Protein AF-A0A0D0DRB8-F1 (afdb_monomer)

pLDDT: mean 82.83, std 13.13, range [55.59, 97.31]

Structure (mmCIF, N/CA/C/O backbone):
data_AF-A0A0D0DRB8-F1
#
_entry.id   AF-A0A0D0DRB8-F1
#
loop_
_atom_site.group_PDB
_atom_site.id
_atom_site.type_symbol
_atom_site.label_atom_id
_atom_site.label_alt_id
_atom_site.label_comp_id
_atom_site.label_asym_id
_atom_site.label_entity_id
_atom_site.label_seq_id
_atom_site.pdbx_PDB_ins_code
_atom_site.Cartn_x
_atom_site.Cartn_y
_atom_site.Cartn_z
_atom_site.occupancy
_atom_site.B_iso_or_equiv
_atom_site.auth_seq_id
_atom_site.auth_comp_id
_atom_site.auth_asym_id
_atom_site.auth_atom_id
_atom_site.pdbx_PDB_model_num
ATOM 1 N N . LEU A 1 1 ? 10.782 -13.337 -10.089 1.00 73.00 1 LEU A N 1
ATOM 2 C CA . LEU A 1 1 ? 10.277 -11.949 -9.959 1.00 73.00 1 LEU A CA 1
ATOM 3 C C . LEU A 1 1 ? 11.281 -10.915 -10.479 1.00 73.00 1 LEU A C 1
ATOM 5 O O . LEU A 1 1 ? 10.952 -10.213 -11.424 1.00 73.00 1 LEU A O 1
ATOM 9 N N . GLN A 1 2 ? 12.512 -10.868 -9.948 1.00 79.25 2 GLN A N 1
ATOM 10 C CA . GLN A 1 2 ? 13.529 -9.866 -10.328 1.00 79.25 2 GLN A CA 1
ATOM 11 C C . GLN A 1 2 ? 13.799 -9.750 -11.838 1.00 79.25 2 GLN A C 1
ATOM 13 O O . GLN A 1 2 ? 13.859 -8.639 -12.342 1.00 79.25 2 GLN A O 1
ATOM 18 N N . GLY A 1 3 ? 13.884 -10.862 -12.578 1.00 90.44 3 GLY A N 1
ATOM 19 C CA 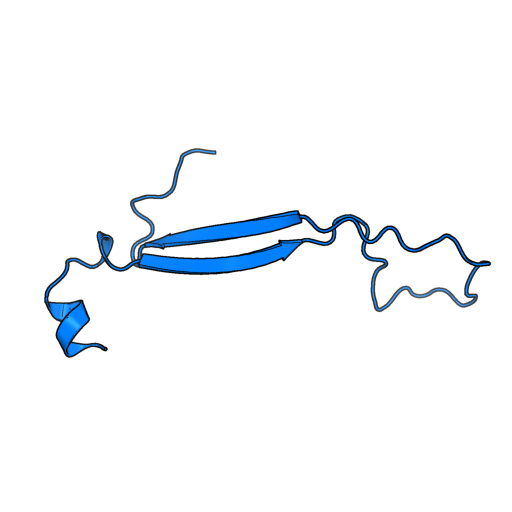. GLY A 1 3 ? 14.136 -10.814 -14.029 1.00 90.44 3 GLY A CA 1
ATOM 20 C C . GLY A 1 3 ? 12.975 -10.282 -14.886 1.00 90.44 3 GLY A C 1
ATOM 21 O O . GLY A 1 3 ? 13.177 -9.934 -16.046 1.00 90.44 3 GLY A O 1
ATOM 22 N N . ILE A 1 4 ? 11.753 -10.232 -14.346 1.00 90.69 4 ILE A N 1
ATOM 23 C CA . ILE A 1 4 ? 10.602 -9.603 -15.016 1.00 90.69 4 ILE A CA 1
ATOM 24 C C . ILE A 1 4 ? 10.563 -8.122 -14.648 1.00 90.69 4 ILE A C 1
ATOM 26 O O . ILE A 1 4 ? 10.433 -7.280 -15.529 1.00 90.69 4 ILE A O 1
ATOM 30 N N . LEU A 1 5 ? 10.746 -7.816 -13.362 1.00 90.56 5 LEU A N 1
ATOM 31 C CA . LEU A 1 5 ? 10.757 -6.452 -12.840 1.00 90.56 5 LEU A CA 1
ATOM 32 C C . LEU A 1 5 ? 11.884 -5.604 -13.442 1.00 90.56 5 LEU A C 1
ATOM 34 O O . LEU A 1 5 ? 11.662 -4.442 -13.752 1.00 90.56 5 LEU A O 1
ATOM 38 N N . SER A 1 6 ? 13.055 -6.185 -13.723 1.00 91.50 6 SER A N 1
ATOM 39 C CA . SER A 1 6 ? 14.185 -5.475 -14.345 1.00 91.50 6 SER A CA 1
ATOM 40 C C . SER A 1 6 ? 13.896 -4.900 -15.738 1.00 91.50 6 SER A C 1
ATOM 42 O O . SER A 1 6 ? 14.715 -4.150 -16.260 1.00 91.50 6 SER A O 1
ATOM 44 N N . LYS A 1 7 ? 12.765 -5.261 -16.359 1.00 95.69 7 LYS A N 1
ATOM 45 C CA . LYS A 1 7 ? 12.307 -4.697 -17.639 1.00 95.69 7 LYS A CA 1
ATOM 46 C C . LYS A 1 7 ? 11.563 -3.367 -17.483 1.00 95.69 7 LYS A C 1
ATOM 48 O O . LYS A 1 7 ? 11.336 -2.697 -18.483 1.00 95.69 7 LYS A O 1
ATOM 53 N N . PHE A 1 8 ? 11.171 -3.014 -16.262 1.00 92.38 8 PHE A N 1
ATOM 54 C CA . PHE A 1 8 ? 10.357 -1.844 -15.946 1.00 92.38 8 PHE A CA 1
ATOM 55 C C . PHE A 1 8 ? 11.153 -0.870 -15.080 1.00 92.38 8 PHE A C 1
ATOM 57 O O . PHE A 1 8 ? 12.004 -1.297 -14.292 1.00 92.38 8 PHE A O 1
ATOM 64 N N . ALA A 1 9 ? 10.879 0.430 -15.201 1.00 93.56 9 ALA A N 1
ATOM 65 C CA . ALA A 1 9 ? 11.509 1.413 -14.330 1.00 93.56 9 ALA A CA 1
ATOM 66 C C . ALA A 1 9 ? 10.979 1.254 -12.891 1.00 93.56 9 ALA A C 1
ATOM 68 O O . ALA A 1 9 ? 9.840 0.826 -12.711 1.00 93.56 9 ALA A O 1
ATOM 69 N N . PRO A 1 10 ? 11.751 1.620 -11.849 1.00 91.69 10 PRO A N 1
ATOM 70 C CA . PRO A 1 10 ? 11.303 1.476 -10.460 1.00 91.69 10 PRO A CA 1
ATOM 71 C C . PRO A 1 10 ? 9.971 2.180 -10.155 1.00 91.69 10 PRO A C 1
ATOM 73 O O . PRO A 1 10 ? 9.190 1.696 -9.348 1.00 91.69 10 PRO A O 1
ATOM 76 N N . GLN A 1 11 ? 9.675 3.296 -10.821 1.00 93.81 11 GLN A N 1
ATOM 77 C CA . GLN A 1 11 ? 8.393 3.999 -10.685 1.00 93.81 11 GLN A CA 1
ATOM 78 C C . GLN A 1 11 ? 7.181 3.183 -11.159 1.00 93.81 11 GLN A C 1
ATOM 80 O O . GLN A 1 11 ? 6.081 3.415 -10.676 1.00 93.81 11 GLN A O 1
ATOM 85 N N . ASP A 1 12 ? 7.392 2.197 -12.035 1.00 92.88 12 ASP A N 1
ATOM 86 C CA . ASP A 1 12 ? 6.347 1.316 -12.562 1.00 92.88 12 ASP A CA 1
ATOM 87 C C . ASP A 1 12 ? 6.204 0.032 -11.724 1.00 92.88 12 ASP A C 1
ATOM 89 O O . ASP A 1 12 ? 5.398 -0.848 -12.034 1.00 92.88 12 ASP A O 1
ATOM 93 N N . TRP A 1 13 ? 7.017 -0.131 -10.677 1.00 94.25 13 TRP A N 1
ATOM 94 C CA . TRP A 1 13 ? 6.945 -1.286 -9.789 1.00 94.25 13 TRP A CA 1
ATOM 95 C C . TRP A 1 13 ? 5.923 -1.005 -8.697 1.00 94.25 13 TRP A C 1
ATOM 97 O O . TRP A 1 13 ? 6.231 -0.349 -7.703 1.00 94.25 13 TRP A O 1
ATOM 107 N N . TRP A 1 14 ? 4.714 -1.521 -8.889 1.00 93.06 14 TRP A N 1
ATOM 108 C CA . TRP A 1 14 ? 3.598 -1.319 -7.975 1.00 93.06 14 TRP A CA 1
ATOM 109 C C . TRP A 1 14 ? 3.424 -2.476 -7.002 1.00 93.06 14 TRP A C 1
ATOM 111 O O . TRP A 1 14 ? 3.398 -3.642 -7.398 1.00 93.06 14 TRP A O 1
ATOM 121 N N . ASN A 1 15 ? 3.234 -2.131 -5.732 1.00 94.12 15 ASN A N 1
ATOM 122 C CA . ASN A 1 15 ? 2.630 -3.008 -4.743 1.00 94.12 15 ASN A CA 1
ATOM 123 C C . ASN A 1 15 ? 1.193 -2.549 -4.492 1.00 94.12 15 ASN A C 1
ATOM 125 O O . ASN A 1 15 ? 0.960 -1.360 -4.267 1.00 94.12 15 ASN A O 1
ATOM 129 N N . PHE A 1 16 ? 0.254 -3.488 -4.515 1.00 94.44 16 PHE A N 1
ATOM 130 C CA . PHE A 1 16 ? -1.143 -3.256 -4.177 1.00 94.44 16 PHE A CA 1
ATOM 131 C C . PHE A 1 16 ? -1.554 -4.260 -3.114 1.00 94.44 16 PHE A C 1
ATOM 133 O O . PHE A 1 16 ? -1.304 -5.454 -3.284 1.00 94.44 16 PHE A O 1
ATOM 140 N N . ASP A 1 17 ? -2.169 -3.777 -2.044 1.00 96.94 17 ASP A N 1
ATOM 141 C CA . ASP A 1 17 ? -2.694 -4.639 -0.996 1.00 96.94 17 ASP A CA 1
ATOM 142 C C . ASP A 1 17 ? -3.921 -4.014 -0.329 1.00 96.94 17 ASP A C 1
ATOM 144 O O . ASP A 1 17 ? -4.133 -2.796 -0.381 1.00 96.94 17 ASP A O 1
ATOM 148 N N . GLU A 1 18 ? -4.729 -4.861 0.297 1.00 97.31 18 GLU A N 1
ATOM 149 C CA . GLU A 1 18 ? -5.932 -4.460 1.019 1.00 97.31 18 GLU A CA 1
ATOM 150 C C . GLU A 1 18 ? -5.719 -4.594 2.525 1.00 97.31 18 GLU A C 1
ATOM 152 O O . GLU A 1 18 ? -5.150 -5.566 3.021 1.00 97.31 18 GLU A O 1
ATOM 157 N N . THR A 1 19 ? -6.196 -3.608 3.279 1.00 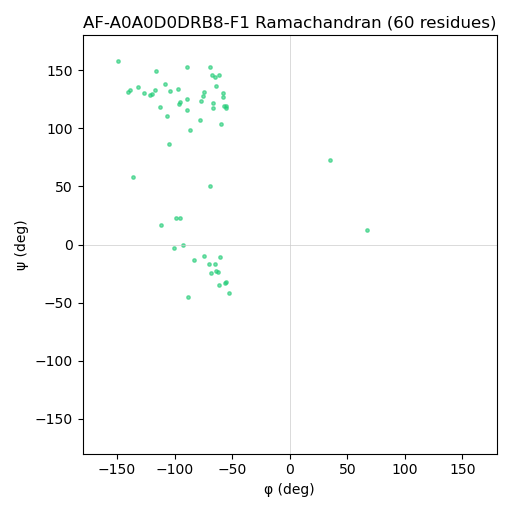94.44 19 THR A N 1
ATOM 158 C CA . THR A 1 19 ? -6.174 -3.648 4.738 1.00 94.44 19 THR A CA 1
ATOM 159 C C . THR A 1 19 ? -7.533 -3.275 5.306 1.00 94.44 19 THR A C 1
ATOM 161 O O . THR A 1 19 ? -8.178 -2.323 4.868 1.00 94.44 19 THR A O 1
ATOM 164 N N . ASP A 1 20 ? -7.974 -4.036 6.299 1.00 93.25 20 ASP A N 1
ATOM 165 C CA . ASP A 1 20 ? -9.223 -3.787 7.000 1.00 93.25 20 ASP A CA 1
ATOM 166 C C . ASP A 1 20 ? -8.983 -2.851 8.189 1.00 93.25 20 ASP A C 1
ATOM 168 O O . ASP A 1 20 ? -8.290 -3.190 9.154 1.00 93.25 20 ASP A O 1
ATOM 172 N N . LEU A 1 21 ? -9.586 -1.663 8.141 1.00 90.31 21 LEU A N 1
ATOM 173 C CA . LEU A 1 21 ? -9.577 -0.703 9.236 1.00 90.31 21 LEU A CA 1
ATOM 174 C C . LEU A 1 21 ? -10.849 -0.846 10.073 1.00 90.31 21 LEU A C 1
ATOM 176 O O . LEU A 1 21 ? -11.964 -0.622 9.599 1.00 90.31 21 LEU A O 1
ATOM 180 N N . PHE A 1 22 ? -10.672 -1.135 11.360 1.00 87.50 22 PHE A N 1
ATOM 181 C CA . PHE A 1 22 ? -11.755 -1.205 12.339 1.00 87.50 22 PHE A CA 1
ATOM 182 C C . PHE A 1 22 ? -11.740 0.042 13.241 1.00 87.50 22 PHE A C 1
ATOM 184 O O . PHE A 1 22 ? -11.147 0.002 14.322 1.00 87.50 22 PHE A O 1
ATOM 191 N N . PRO A 1 23 ? -12.395 1.156 12.854 1.00 83.25 23 PRO A N 1
ATOM 192 C CA . PRO A 1 23 ? -12.319 2.425 13.590 1.00 83.25 23 PRO A CA 1
ATOM 193 C C . PRO A 1 23 ? -12.861 2.345 15.025 1.00 83.25 23 PRO A C 1
ATOM 195 O O . PRO A 1 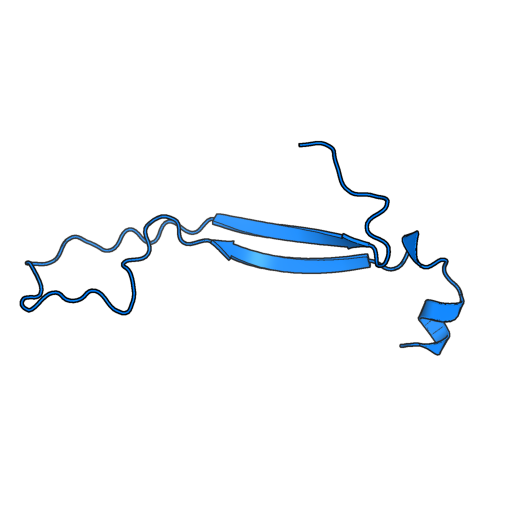23 ? -12.468 3.131 15.881 1.00 83.25 23 PRO A O 1
ATOM 198 N N . PHE A 1 24 ? -13.748 1.385 15.298 1.00 80.88 24 PHE A N 1
ATOM 199 C CA . PHE A 1 24 ? -14.369 1.180 16.610 1.00 80.88 24 PHE A CA 1
ATOM 200 C C . PHE A 1 24 ? -13.919 -0.120 17.290 1.00 80.88 24 PHE A C 1
ATOM 202 O O . PHE A 1 24 ? -14.577 -0.594 18.225 1.00 80.88 24 PHE A O 1
ATOM 209 N N . ALA A 1 25 ? -12.810 -0.719 16.835 1.00 80.06 25 ALA A N 1
ATOM 210 C CA . ALA A 1 25 ? -12.216 -1.848 17.535 1.00 80.06 25 ALA A CA 1
ATOM 211 C C . ALA A 1 25 ? -11.870 -1.435 18.970 1.00 80.06 25 ALA A C 1
ATOM 213 O O . ALA A 1 25 ? -11.207 -0.430 19.221 1.00 80.06 25 ALA A O 1
ATOM 214 N N . SER A 1 26 ? -12.359 -2.211 19.937 1.00 70.94 26 SER A N 1
ATOM 215 C CA . SER A 1 26 ? -11.960 -2.021 21.328 1.00 70.94 26 SER A CA 1
ATOM 216 C C . SER A 1 26 ? -10.464 -2.318 21.447 1.00 70.94 26 SER A C 1
ATOM 218 O O . SER A 1 26 ? -10.041 -3.331 20.895 1.00 70.94 26 SER A O 1
ATOM 220 N N . PRO A 1 27 ? -9.677 -1.501 22.166 1.00 70.88 27 PRO A N 1
ATOM 221 C CA . PRO A 1 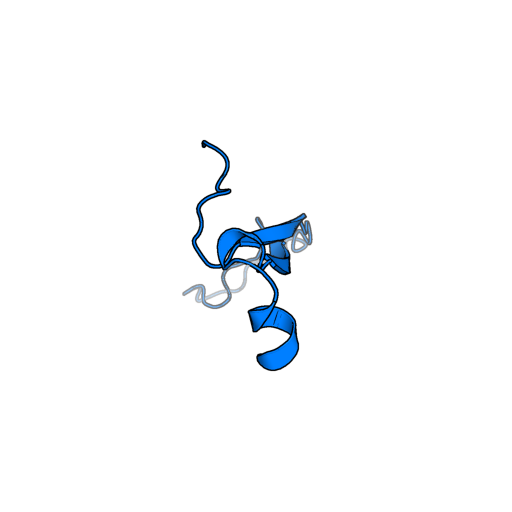27 ? -8.257 -1.768 22.345 1.00 70.88 27 PRO A CA 1
ATOM 222 C C . PRO A 1 27 ? -8.061 -3.140 22.999 1.00 70.88 27 PRO A C 1
ATOM 224 O O . PRO A 1 27 ? -8.687 -3.434 24.020 1.00 70.88 27 PRO A O 1
ATOM 227 N N . ASP A 1 28 ? -7.182 -3.960 22.419 1.00 63.41 28 ASP A N 1
ATOM 228 C CA . ASP A 1 28 ? -6.970 -5.354 22.835 1.00 63.41 28 ASP A CA 1
ATOM 229 C C . ASP A 1 28 ? -6.389 -5.485 24.254 1.00 63.41 28 ASP A C 1
ATOM 231 O O . ASP A 1 28 ? -6.509 -6.535 24.876 1.00 63.41 28 ASP A O 1
ATOM 235 N N . ASN A 1 29 ? -5.838 -4.397 24.807 1.00 57.22 29 ASN A N 1
ATOM 236 C CA . ASN A 1 29 ? -5.182 -4.356 26.116 1.00 57.22 29 ASN A CA 1
ATOM 237 C C . ASN A 1 29 ? -5.600 -3.124 26.935 1.00 57.22 29 ASN A C 1
ATOM 239 O O . ASN A 1 29 ? -4.776 -2.294 27.319 1.00 57.22 29 ASN A O 1
ATOM 243 N N . CYS A 1 30 ? -6.897 -2.961 27.192 1.00 57.97 30 CYS A N 1
ATOM 244 C CA . CYS A 1 30 ? -7.348 -1.934 28.129 1.00 57.97 30 CYS A CA 1
ATOM 245 C C . CYS A 1 30 ? -7.067 -2.385 29.577 1.00 57.97 30 CYS A C 1
ATOM 247 O O . CYS A 1 30 ? -7.499 -3.467 29.969 1.00 57.97 30 CYS A O 1
ATOM 249 N N . LEU A 1 31 ? -6.395 -1.550 30.385 1.00 64.88 31 LEU A N 1
ATOM 250 C CA . LEU A 1 31 ? -6.187 -1.728 31.837 1.00 64.88 31 LEU A CA 1
ATOM 251 C C . LEU A 1 31 ? -7.503 -1.550 32.624 1.00 64.88 31 LEU A C 1
ATOM 253 O O . LEU A 1 31 ? -7.587 -0.768 33.568 1.00 64.88 31 LEU A O 1
ATOM 257 N N . SER A 1 32 ? -8.568 -2.234 32.216 1.00 65.81 32 SER A N 1
ATOM 258 C CA . SER A 1 32 ? -9.824 -2.236 32.955 1.00 65.81 32 SER A CA 1
ATOM 259 C C . SER A 1 32 ? -9.885 -3.455 33.864 1.00 65.81 32 SER A C 1
ATOM 261 O O . SER A 1 32 ? -9.847 -4.595 33.410 1.00 65.81 32 SER A O 1
ATOM 263 N N . THR A 1 33 ? -10.047 -3.214 35.160 1.00 65.44 33 THR A N 1
ATOM 264 C CA . THR A 1 33 ? -10.242 -4.246 36.188 1.00 65.44 33 THR A CA 1
ATOM 265 C C . THR A 1 33 ? -11.639 -4.875 36.162 1.00 65.44 33 THR A C 1
ATOM 267 O O . THR A 1 33 ? -11.862 -5.881 36.833 1.00 65.44 33 THR A O 1
ATOM 270 N N . LYS A 1 34 ? -12.591 -4.323 35.391 1.00 67.69 34 LYS A N 1
ATOM 271 C CA . LYS A 1 34 ? -13.936 -4.895 35.204 1.00 67.69 34 LYS A CA 1
ATOM 272 C C . LYS A 1 34 ? -14.416 -4.766 33.7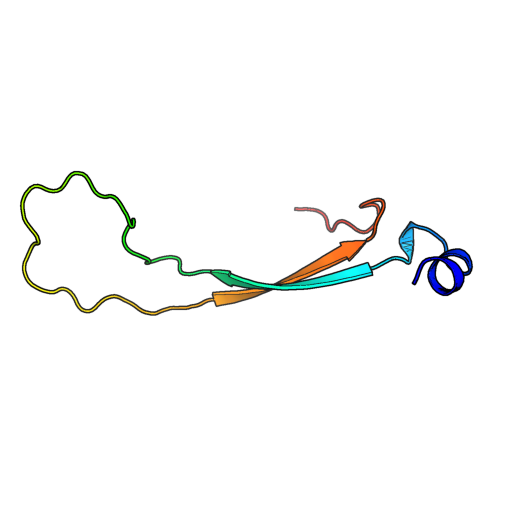60 1.00 67.69 34 LYS A C 1
ATOM 274 O O . LYS A 1 34 ? -14.394 -3.688 33.165 1.00 67.69 34 LYS A O 1
ATOM 279 N N . GLN A 1 35 ? -14.915 -5.867 33.206 1.00 59.62 35 GLN A N 1
ATOM 280 C CA . GLN A 1 35 ? -15.600 -5.873 31.916 1.00 59.62 35 GLN A CA 1
ATOM 281 C C . GLN A 1 35 ? -17.032 -5.349 32.117 1.00 59.62 35 GLN A C 1
ATOM 283 O O . GLN A 1 35 ? -17.870 -6.016 32.720 1.00 59.62 35 GLN A O 1
ATOM 288 N N . MET A 1 36 ? -17.303 -4.123 31.665 1.00 64.94 36 MET A N 1
ATOM 289 C CA . MET A 1 36 ? -18.636 -3.511 31.746 1.00 64.94 36 MET A CA 1
ATOM 290 C C . MET A 1 36 ? -19.625 -4.252 30.834 1.00 64.94 36 MET A C 1
ATOM 292 O O . MET A 1 36 ? -19.253 -4.744 29.764 1.00 64.94 36 MET A O 1
ATOM 296 N N . SER A 1 37 ? -20.890 -4.346 31.252 1.00 57.66 37 SER A N 1
ATOM 297 C CA . SER A 1 37 ? -21.920 -5.143 30.583 1.00 57.66 37 SER A CA 1
ATOM 298 C C . SER A 1 37 ? -22.164 -4.705 29.131 1.00 57.66 37 SER A C 1
ATOM 300 O O . SER A 1 37 ? -22.808 -3.707 28.828 1.00 57.66 37 SER A O 1
ATOM 302 N N . ARG A 1 38 ? -21.617 -5.523 28.227 1.00 55.59 38 AR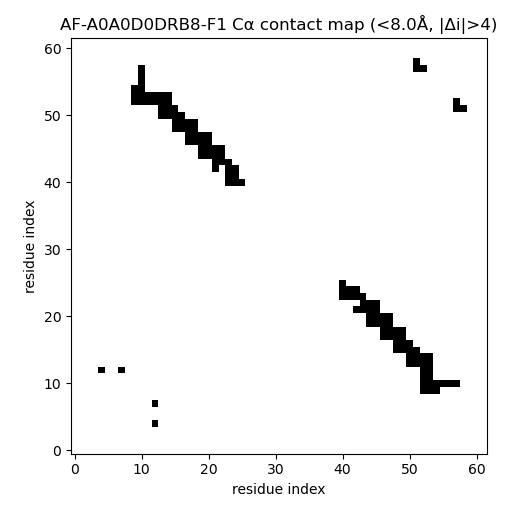G A N 1
ATOM 303 C CA . ARG A 1 38 ? -22.058 -5.837 26.860 1.00 55.59 38 ARG A CA 1
ATOM 304 C C . ARG A 1 38 ? -22.702 -4.684 26.071 1.00 55.59 38 ARG A C 1
ATOM 306 O O . ARG A 1 38 ? -23.879 -4.734 25.725 1.00 55.59 38 ARG A O 1
ATOM 313 N N . LYS A 1 39 ? -21.885 -3.723 25.634 1.00 58.94 39 LYS A N 1
ATOM 314 C CA . LYS A 1 39 ? -22.180 -2.994 24.389 1.00 58.94 39 LYS A CA 1
ATOM 315 C C . LYS A 1 39 ? -21.869 -3.919 23.209 1.00 58.94 39 LYS A C 1
ATOM 317 O O . LYS A 1 39 ? -20.814 -4.555 23.186 1.00 58.94 39 LYS A O 1
ATOM 322 N N . LYS A 1 40 ? -22.794 -4.044 22.250 1.00 61.53 40 LYS A N 1
ATOM 323 C CA . LYS A 1 40 ? -22.548 -4.760 20.987 1.00 61.53 40 LYS A CA 1
ATOM 324 C C . LYS A 1 40 ? -21.310 -4.125 20.353 1.00 61.53 40 LYS A C 1
ATOM 326 O O . LYS A 1 40 ? -21.340 -2.931 20.077 1.00 61.53 40 LYS A O 1
ATOM 331 N N . LYS A 1 41 ? -20.229 -4.899 20.183 1.00 65.12 41 LYS A N 1
ATOM 332 C CA . LYS A 1 41 ? -19.046 -4.426 19.456 1.00 65.12 41 LYS A CA 1
ATOM 333 C C . LYS A 1 41 ? -19.522 -3.965 18.086 1.00 65.12 41 LYS A C 1
ATOM 335 O O . LYS A 1 41 ? -20.129 -4.748 17.350 1.00 65.12 41 LYS A O 1
ATOM 340 N N . GLU A 1 42 ? -19.311 -2.692 17.799 1.00 71.56 42 GLU A N 1
ATOM 341 C CA . GLU A 1 42 ? -19.519 -2.165 16.468 1.00 71.56 42 GLU A CA 1
ATOM 342 C C . GLU A 1 42 ? -18.466 -2.814 15.566 1.00 71.56 42 GLU A C 1
ATOM 344 O O . GLU A 1 42 ? -17.271 -2.721 15.827 1.00 71.56 42 GLU A O 1
ATOM 349 N N . LYS A 1 43 ? -18.926 -3.579 14.572 1.00 78.31 43 LYS A N 1
ATOM 350 C CA . LYS A 1 43 ? -18.070 -4.320 13.631 1.00 78.31 43 LYS A CA 1
ATOM 351 C C . LYS A 1 43 ? -17.913 -3.572 12.310 1.00 78.31 43 LYS A C 1
ATOM 353 O O . LYS A 1 43 ? -17.679 -4.199 11.283 1.00 78.31 43 LYS A O 1
ATOM 358 N N . SER A 1 44 ? -18.121 -2.258 12.330 1.00 84.00 44 SER A N 1
ATOM 359 C CA . SER A 1 44 ? -17.895 -1.412 11.167 1.00 84.00 44 SER A CA 1
ATOM 360 C C . SER A 1 44 ? -16.439 -1.601 10.741 1.00 84.00 44 SER A C 1
ATOM 362 O O . SER A 1 44 ? -15.524 -1.389 11.538 1.00 84.00 44 SER A O 1
ATOM 364 N N . CYS A 1 45 ? -16.261 -2.080 9.516 1.00 88.62 45 CYS A N 1
ATOM 365 C CA . CYS A 1 45 ? -14.978 -2.343 8.889 1.00 88.62 45 CYS A CA 1
ATOM 366 C C . CYS A 1 45 ? -14.926 -1.507 7.620 1.00 88.62 45 CYS A C 1
ATOM 368 O O . CYS A 1 45 ? -15.871 -1.528 6.828 1.00 88.62 45 CYS A O 1
ATOM 370 N N . ILE A 1 46 ? -13.855 -0.746 7.462 1.00 93.25 46 ILE A N 1
ATOM 371 C CA . ILE A 1 46 ? -13.563 -0.007 6.245 1.00 93.25 46 ILE A CA 1
ATOM 372 C C . ILE A 1 46 ?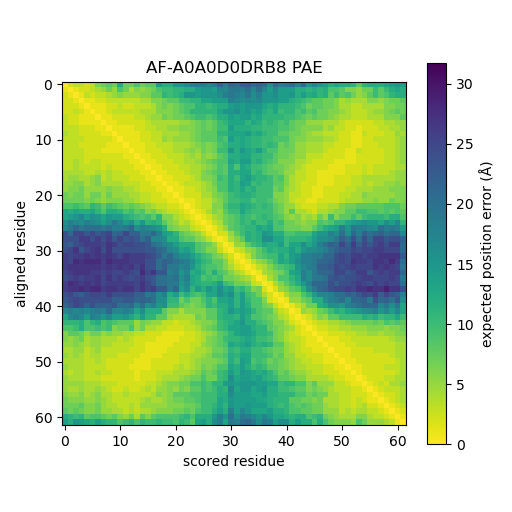 -12.424 -0.763 5.577 1.00 93.25 46 ILE A C 1
ATOM 374 O O . ILE A 1 46 ? -11.312 -0.765 6.095 1.00 93.25 46 ILE A O 1
ATOM 378 N N . THR A 1 47 ? -12.696 -1.409 4.451 1.00 95.69 47 THR A N 1
ATOM 379 C CA . THR A 1 47 ? -11.639 -2.009 3.635 1.00 95.69 47 THR A CA 1
ATOM 380 C C . THR A 1 47 ? -10.949 -0.898 2.856 1.00 95.69 47 THR A C 1
ATOM 382 O O . THR A 1 47 ? -11.595 -0.121 2.148 1.00 95.69 47 THR A O 1
ATOM 385 N N . ILE A 1 48 ? -9.638 -0.787 3.035 1.00 95.06 48 ILE A N 1
ATOM 386 C CA . ILE A 1 48 ? -8.791 0.222 2.411 1.00 95.06 48 ILE A CA 1
ATOM 387 C C . ILE A 1 48 ? -7.868 -0.493 1.434 1.00 95.06 48 ILE A C 1
ATOM 389 O O . ILE A 1 48 ? -7.035 -1.302 1.835 1.00 95.06 48 ILE A O 1
ATOM 393 N N . SER A 1 49 ? -7.986 -0.156 0.157 1.00 95.12 49 SER A N 1
ATOM 394 C CA . SER A 1 49 ? -7.047 -0.587 -0.874 1.00 95.12 49 SER A CA 1
ATOM 395 C C . SER A 1 49 ? -5.912 0.427 -0.991 1.00 95.12 49 SER A C 1
ATOM 397 O O . SER A 1 49 ? -6.162 1.618 -1.199 1.00 95.12 49 SER A O 1
ATOM 399 N N . LEU A 1 50 ? -4.668 -0.029 -0.865 1.00 93.50 50 LEU A N 1
ATOM 400 C CA . LEU A 1 50 ? -3.480 0.818 -0.937 1.00 93.50 50 LEU A CA 1
ATOM 401 C C . LEU A 1 50 ? -2.585 0.375 -2.090 1.00 93.50 50 LEU A C 1
ATOM 403 O O . LEU A 1 50 ? -2.219 -0.792 -2.197 1.00 93.50 50 LEU A O 1
ATOM 407 N N . ALA A 1 51 ? -2.192 1.341 -2.919 1.00 94.19 51 ALA A N 1
ATOM 408 C CA . ALA A 1 51 ? -1.214 1.167 -3.982 1.00 94.19 51 ALA A CA 1
ATOM 409 C C . ALA A 1 51 ? 0.006 2.047 -3.698 1.00 94.19 51 ALA A C 1
ATOM 411 O O . ALA A 1 51 ? -0.142 3.230 -3.384 1.00 94.19 51 ALA A O 1
ATOM 412 N N . CYS A 1 52 ? 1.207 1.488 -3.814 1.00 94.62 52 CYS A N 1
ATOM 413 C CA . CYS A 1 52 ? 2.450 2.239 -3.681 1.00 94.62 52 CYS A CA 1
ATOM 414 C C . CYS A 1 52 ? 3.450 1.781 -4.738 1.00 94.62 52 CYS A C 1
ATOM 416 O O . CYS A 1 52 ? 3.658 0.577 -4.916 1.00 94.62 52 CYS A O 1
ATOM 418 N N . ASN A 1 53 ? 4.075 2.736 -5.420 1.00 94.19 53 ASN A N 1
ATOM 419 C CA . ASN A 1 53 ? 5.165 2.452 -6.334 1.00 94.19 53 ASN A CA 1
ATOM 420 C C . ASN A 1 53 ? 6.523 2.477 -5.609 1.00 94.19 53 ASN A C 1
ATOM 422 O O . ASN A 1 53 ? 6.694 3.159 -4.599 1.00 94.19 53 ASN A O 1
ATOM 426 N N . MET A 1 54 ? 7.506 1.725 -6.109 1.00 94.06 54 MET A N 1
ATOM 427 C CA . MET A 1 54 ? 8.759 1.441 -5.387 1.00 94.06 54 MET A CA 1
ATOM 428 C C . MET A 1 54 ? 9.534 2.690 -4.938 1.00 94.06 54 MET A C 1
ATOM 430 O O . MET A 1 54 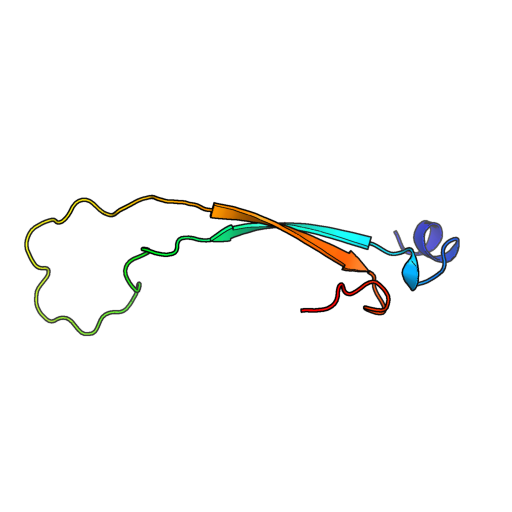? 10.206 2.663 -3.908 1.00 94.06 54 MET A O 1
ATOM 434 N N . ASN A 1 55 ? 9.474 3.780 -5.704 1.00 91.69 55 ASN A N 1
ATOM 435 C CA . ASN A 1 55 ? 10.180 5.025 -5.394 1.00 91.69 55 ASN A CA 1
ATOM 436 C C . ASN A 1 55 ? 9.284 6.104 -4.749 1.00 91.69 55 ASN A C 1
ATOM 438 O O . ASN A 1 55 ? 9.788 7.178 -4.425 1.00 91.69 55 ASN A O 1
ATOM 442 N N . GLY A 1 56 ? 7.980 5.849 -4.585 1.00 89.94 56 GLY A N 1
ATOM 443 C CA . GLY A 1 56 ? 7.018 6.785 -4.000 1.00 89.94 56 GLY A CA 1
ATOM 444 C C . GLY A 1 56 ? 6.747 8.050 -4.823 1.00 89.94 56 GLY A C 1
ATOM 445 O O . GLY A 1 56 ? 6.161 8.995 -4.290 1.00 89.94 56 GLY A O 1
ATOM 446 N N . SER A 1 57 ? 7.177 8.114 -6.090 1.00 90.69 57 SER A N 1
ATOM 447 C CA . SER A 1 57 ? 7.018 9.316 -6.923 1.00 90.69 57 SER A CA 1
ATOM 448 C C . SER A 1 57 ? 5.564 9.613 -7.280 1.00 90.69 57 SER A C 1
ATOM 450 O O . SER A 1 57 ? 5.229 10.760 -7.555 1.00 90.69 57 SER A O 1
ATOM 452 N N . GLU A 1 58 ? 4.701 8.598 -7.269 1.00 90.19 58 GLU A N 1
ATOM 453 C CA . GLU A 1 58 ? 3.285 8.719 -7.635 1.00 90.19 58 GLU A CA 1
ATOM 454 C C . GLU A 1 58 ? 2.374 8.936 -6.422 1.00 90.19 58 GLU A C 1
ATOM 456 O O . GLU A 1 58 ? 1.172 8.672 -6.449 1.00 90.19 58 GLU A O 1
ATOM 461 N N . LYS A 1 59 ? 2.942 9.449 -5.329 1.00 87.88 59 LYS A N 1
ATOM 462 C CA . LYS A 1 59 ? 2.172 9.827 -4.151 1.00 87.88 59 LYS A CA 1
ATOM 463 C C . LYS A 1 59 ? 1.253 11.009 -4.473 1.00 87.88 59 LYS A C 1
ATOM 465 O O . LYS A 1 59 ? 1.717 12.091 -4.827 1.00 87.88 59 LYS A O 1
ATOM 470 N N . LEU A 1 60 ? -0.050 10.813 -4.276 1.00 87.38 60 LEU A N 1
ATOM 471 C CA . LEU A 1 60 ? -1.035 11.888 -4.381 1.00 87.38 60 LEU A CA 1
ATOM 472 C C . LEU A 1 60 ? -0.815 12.946 -3.280 1.00 87.38 60 LEU A C 1
ATOM 474 O O . LEU A 1 60 ? -0.436 12.592 -2.156 1.00 87.38 60 LEU A O 1
ATOM 478 N N . PRO A 1 61 ? -1.044 14.239 -3.580 1.00 87.31 61 PRO A N 1
ATOM 479 C CA . PRO A 1 61 ? -1.029 15.287 -2.568 1.00 87.31 61 PRO A CA 1
ATOM 480 C C . PRO A 1 61 ? -2.116 15.033 -1.513 1.00 87.31 61 PRO A C 1
ATOM 482 O O . PRO A 1 61 ? -3.175 14.487 -1.826 1.00 87.31 61 PRO A O 1
ATOM 485 N N . LEU A 1 62 ? -1.812 15.413 -0.268 1.00 75.06 62 LEU A N 1
ATOM 486 C CA . LEU A 1 62 ? -2.730 15.343 0.873 1.00 75.06 62 LEU A CA 1
ATOM 487 C C . LEU A 1 62 ? -3.678 16.542 0.901 1.00 75.06 62 LEU A C 1
ATOM 489 O O . LEU A 1 62 ? -3.208 17.656 0.573 1.00 75.06 62 LEU A O 1
#

S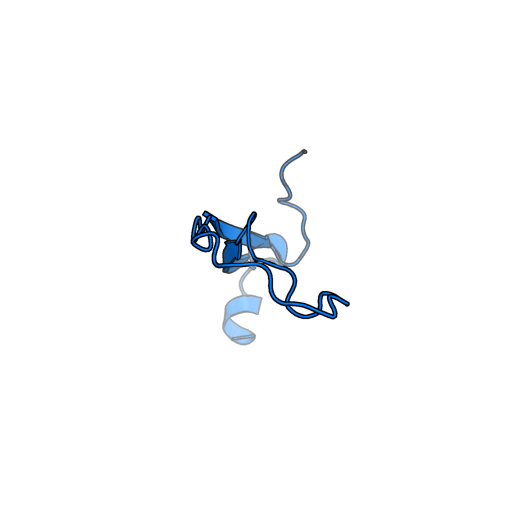equence (62 aa):
LQGILSKFAPQDWWNFDETDLFPFASPDNCLSTKQMSRKKKEKSCITISLACNMNGSEKLPL

Secondary structure (DSSP, 8-state):
-HHHHTTS-GGG-EEEEEEEE-TTPPPTT---SS--S-PPPP---EEEEEEEETT-TTPPP-

Solvent-accessible surface area (backbone atoms only — not comparable to full-atom values): 4333 Å² total; per-residue (Å²): 110,68,85,64,52,73,78,50,58,59,73,73,42,69,48,74,52,78,46,78,43,51,89,61,59,75,71,94,79,66,95,62,95,65,87,74,88,76,73,80,79,60,78,64,66,47,79,43,79,46,77,49,34,73,69,53,83,83,63,76,86,131

Foldseek 3Di:
DVVVCVVDDQQPAKDKDKDKDDPQDDPPDDPDPDDPPDDPRDRDIDIDIDMAGRVRPPPDDD

Mean predicted aligned error: 9.03 Å

Radius of gyration: 19.86 Å; Cα contacts (8 Å, |Δi|>4): 64; chains: 1; bounding box: 37×27×54 Å

Nearest PDB structures (foldseek):
  2rd5-assembly1_D  TM=1.899E-01  e=8.107E+00  Arabidopsis thaliana

Organism: NCBI:txid930991